Protein AF-A0A7C7RSN7-F1 (afdb_monomer)

Secondary structure (DSSP, 8-state):
-HHHHHHHHHHTT--HHHHHHHHHHHHHHHHHHHHHHHHHHHH--HHHHHHHHHHHHHHHHHHHHHH-

Nearest PDB structures (foldseek):
  8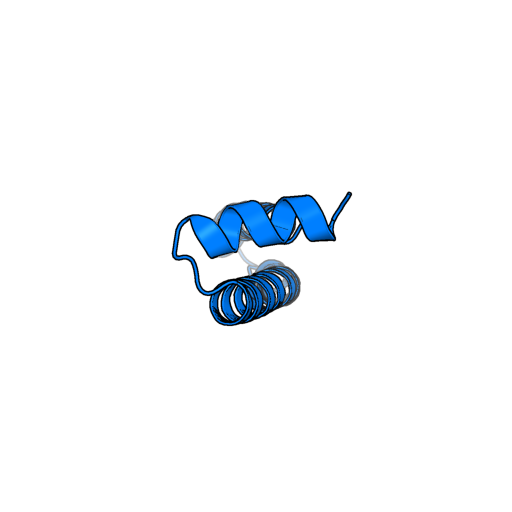tid-assembly1_J  TM=6.761E-01  e=8.457E+00  Tetrahymena thermophila
  8q0e-assembly1_A  TM=5.935E-01  e=6.144E+00  Trypanosoma brucei brucei

Solvent-accessible surface area (backbone atoms only — not comparable to full-atom values): 3687 Å² total; per-residue (Å²): 112,70,67,66,56,51,54,53,47,44,75,72,71,45,62,61,67,63,50,49,54,52,50,54,53,49,35,52,47,25,50,50,47,28,53,52,35,54,56,52,34,73,67,34,55,63,89,76,20,54,73,48,28,56,58,42,48,52,52,27,54,48,29,45,61,70,44,108

Radius of gyration: 18.06 Å; Cα contacts (8 Å, |Δi|>4): 37; chains: 1; bounding box: 36×19×51 Å

Mean predicted aligned error: 3.9 Å

Foldseek 3Di:
DVVVVVVVCVVVVDPVVVVVVVLVVLLVVLVVLLVVLVVVLVPLDDPRSVVCSVVSVVSSVVSVVSND

pLDDT: mean 95.27, std 7.45, range [61.34, 98.75]

Sequence (68 aa):
MAKVTREVVERAGVDVDQLLELLVKNAAAELTTYYYYTILRVNLIGLEGEGIKEIAEAARIEDRNHFE

Structure (mmCIF, N/CA/C/O backbone):
data_AF-A0A7C7RSN7-F1
#
_entry.id   AF-A0A7C7RSN7-F1
#
loop_
_atom_site.group_PDB
_atom_site.id
_atom_site.type_symbol
_atom_site.label_atom_id
_atom_site.label_alt_id
_atom_site.label_comp_id
_atom_site.label_asym_id
_atom_site.label_entity_id
_atom_site.label_seq_id
_atom_site.pdbx_PDB_ins_code
_atom_site.Cartn_x
_atom_site.Cartn_y
_atom_site.Cartn_z
_atom_site.occupancy
_atom_site.B_iso_or_equiv
_atom_site.auth_seq_id
_atom_site.auth_comp_id
_atom_site.auth_asym_id
_atom_site.auth_atom_id
_atom_site.pdbx_PDB_model_num
ATOM 1 N N . MET A 1 1 ? -5.627 0.582 28.014 1.00 61.34 1 MET A N 1
ATOM 2 C CA . MET A 1 1 ? -5.338 1.748 27.147 1.00 61.34 1 MET A CA 1
ATOM 3 C C . MET A 1 1 ? -6.098 1.678 25.825 1.00 61.34 1 MET A C 1
ATOM 5 O O . MET A 1 1 ? -6.910 2.561 25.619 1.00 61.34 1 MET A O 1
ATOM 9 N N . ALA A 1 2 ? -5.961 0.627 25.001 1.00 65.00 2 ALA A N 1
ATOM 10 C CA . ALA A 1 2 ? -6.632 0.539 23.688 1.00 65.00 2 ALA A CA 1
ATOM 11 C C . ALA A 1 2 ? -8.170 0.726 23.697 1.00 65.00 2 ALA A C 1
ATOM 13 O O . ALA A 1 2 ? -8.697 1.440 22.850 1.00 65.00 2 ALA A O 1
ATOM 14 N N . LYS A 1 3 ? -8.893 0.151 24.675 1.00 67.38 3 LYS A N 1
ATOM 15 C CA . LYS A 1 3 ? -10.356 0.339 24.800 1.00 67.38 3 LYS A CA 1
ATOM 16 C C . LYS A 1 3 ? -10.761 1.805 24.989 1.00 67.38 3 LYS A C 1
ATOM 18 O O . LYS A 1 3 ? -11.639 2.284 24.287 1.00 67.38 3 LYS A O 1
ATOM 23 N N . VAL A 1 4 ? -10.055 2.529 25.861 1.00 76.00 4 VAL A N 1
ATOM 24 C CA . VAL A 1 4 ? -10.340 3.947 26.144 1.00 76.00 4 VAL A CA 1
ATOM 25 C C . VAL A 1 4 ? -10.114 4.807 24.897 1.00 76.00 4 VAL A C 1
ATOM 27 O O . VAL A 1 4 ? -10.861 5.748 24.657 1.00 76.00 4 VAL A O 1
ATOM 30 N N . THR A 1 5 ? -9.119 4.471 24.070 1.00 84.56 5 THR A N 1
ATOM 31 C CA . THR A 1 5 ? -8.834 5.193 22.822 1.00 84.56 5 THR A CA 1
ATOM 32 C C . THR A 1 5 ? -9.908 4.955 21.759 1.00 84.56 5 THR A C 1
ATOM 34 O O . THR A 1 5 ? -10.345 5.909 21.122 1.00 84.56 5 THR A O 1
ATOM 37 N N . ARG A 1 6 ? -10.389 3.714 21.600 1.00 92.69 6 ARG A N 1
ATOM 38 C CA . ARG A 1 6 ? -11.482 3.391 20.667 1.00 92.69 6 ARG A CA 1
ATOM 39 C C . ARG A 1 6 ? -12.787 4.093 21.051 1.00 92.69 6 ARG A C 1
ATOM 41 O O . ARG A 1 6 ? -13.400 4.733 20.205 1.00 92.69 6 ARG A O 1
ATOM 48 N N . GLU A 1 7 ? -13.139 4.082 22.334 1.00 93.25 7 GLU A N 1
ATOM 49 C CA . GLU A 1 7 ? -14.343 4.749 22.853 1.00 93.25 7 GLU A CA 1
ATOM 50 C C . G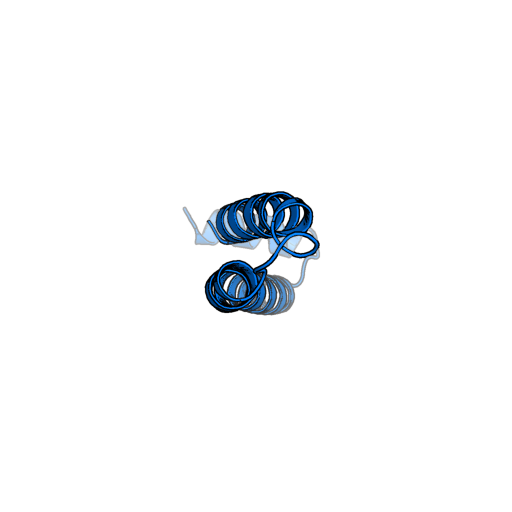LU A 1 7 ? -14.334 6.275 22.633 1.00 93.25 7 GLU A C 1
ATOM 52 O O . GLU A 1 7 ? -15.387 6.908 22.572 1.00 93.25 7 GLU A O 1
ATOM 57 N N . VAL A 1 8 ? -13.162 6.918 22.543 1.00 95.50 8 VAL A N 1
ATOM 58 C CA . VAL A 1 8 ? -13.068 8.345 22.174 1.00 95.50 8 VAL A CA 1
ATOM 59 C C . VAL A 1 8 ? -13.473 8.561 20.714 1.00 95.50 8 VAL A C 1
ATOM 61 O O . VAL A 1 8 ? -14.212 9.499 20.428 1.00 95.50 8 VAL A O 1
ATOM 64 N N . VAL A 1 9 ? -13.028 7.685 19.811 1.00 94.56 9 VAL A N 1
ATOM 65 C CA . VAL A 1 9 ? -13.323 7.757 18.372 1.00 94.56 9 VAL A CA 1
ATOM 66 C C . VAL A 1 9 ? -14.797 7.440 18.099 1.00 94.56 9 VAL A C 1
ATOM 68 O O . VAL A 1 9 ? -15.459 8.177 17.372 1.00 94.56 9 VAL A O 1
ATOM 71 N N . GLU A 1 10 ? -15.349 6.423 18.764 1.00 96.31 10 GLU A N 1
ATOM 72 C CA . GLU A 1 10 ? -16.776 6.075 18.670 1.00 96.31 10 GLU A CA 1
ATOM 73 C C . GLU A 1 10 ? -17.673 7.212 19.190 1.00 96.31 10 GLU A C 1
ATOM 75 O O . GLU A 1 10 ? -18.653 7.578 18.543 1.00 96.31 10 GLU A O 1
ATOM 80 N N . ARG A 1 11 ? -17.316 7.855 20.316 1.00 96.31 11 ARG A N 1
ATOM 81 C CA . ARG A 1 11 ? -18.062 9.019 20.843 1.00 96.31 11 ARG A CA 1
ATOM 82 C C . ARG A 1 11 ? -18.006 10.250 19.939 1.00 96.31 11 ARG A C 1
ATOM 84 O O . ARG A 1 11 ? -18.885 11.101 20.046 1.00 96.31 11 ARG A O 1
ATOM 91 N N . ALA A 1 12 ? -17.009 10.348 19.061 1.00 96.06 12 ALA A N 1
ATOM 92 C CA . ALA A 1 12 ?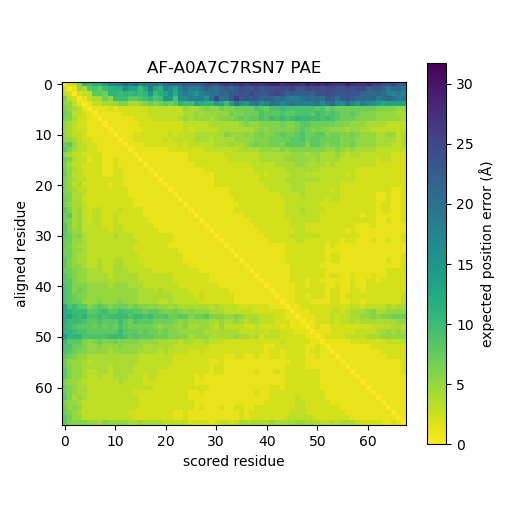 -16.947 11.381 18.030 1.00 96.06 12 ALA A CA 1
ATOM 93 C C . ALA A 1 12 ? -17.880 11.093 16.832 1.00 96.06 12 ALA A C 1
ATOM 95 O O . ALA A 1 12 ? -17.949 11.905 15.914 1.00 96.06 12 ALA A O 1
ATOM 96 N N . GLY A 1 13 ? -18.610 9.968 16.845 1.00 97.31 13 GLY A N 1
ATOM 97 C CA . GLY A 1 13 ? -19.571 9.585 15.810 1.00 97.31 13 GLY A CA 1
ATOM 98 C C . GLY A 1 13 ? -18.974 8.768 14.663 1.00 97.31 13 GLY A C 1
ATOM 99 O O . GLY A 1 13 ? -19.623 8.622 13.630 1.00 97.31 13 GLY A O 1
ATOM 100 N N . VAL A 1 14 ? -17.751 8.253 14.815 1.00 97.50 14 VAL A N 1
ATOM 101 C CA . VAL A 1 14 ? -17.096 7.414 13.803 1.00 97.50 14 VAL A CA 1
ATOM 102 C C . VAL A 1 14 ? -17.530 5.960 13.970 1.00 97.50 14 VAL A C 1
ATOM 104 O O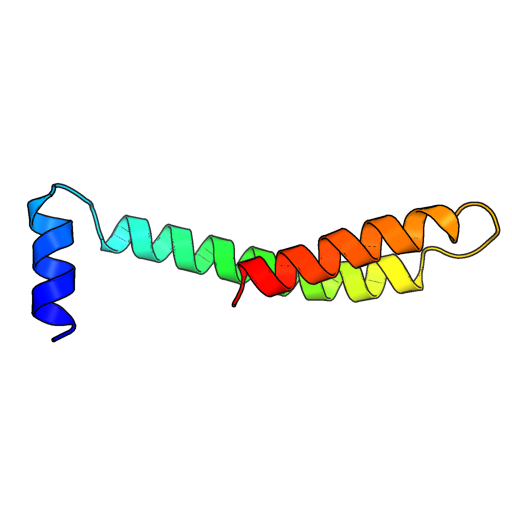 . VAL A 1 14 ? -17.419 5.398 15.061 1.00 97.50 14 VAL A O 1
ATOM 107 N N . ASP A 1 15 ? -17.950 5.331 12.874 1.00 97.69 15 ASP A N 1
ATOM 108 C CA . ASP A 1 15 ? -18.091 3.877 12.803 1.00 97.69 15 ASP A CA 1
ATOM 109 C C . ASP A 1 15 ? -16.695 3.241 12.721 1.00 97.69 15 ASP A C 1
ATOM 111 O O . ASP A 1 15 ? -16.049 3.216 11.670 1.00 97.69 15 ASP A O 1
ATOM 115 N N . VAL A 1 16 ? -16.189 2.786 13.869 1.00 96.69 16 VAL A N 1
ATOM 116 C CA . VAL A 1 16 ?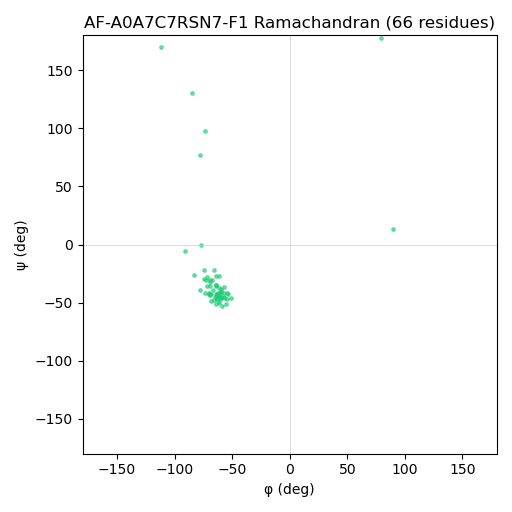 -14.832 2.237 13.973 1.00 96.69 16 VAL A CA 1
ATOM 117 C C . VAL A 1 16 ? -14.696 0.900 13.251 1.00 96.69 16 VAL A C 1
ATOM 119 O O . VAL A 1 16 ? -13.614 0.609 12.743 1.00 96.69 16 VAL A O 1
ATOM 122 N N . ASP A 1 17 ? -15.754 0.095 13.177 1.00 96.94 17 ASP A N 1
ATOM 123 C CA . ASP A 1 17 ? -15.679 -1.202 12.506 1.00 96.94 17 ASP A CA 1
ATOM 124 C C . ASP A 1 17 ? -15.626 -1.018 10.988 1.00 96.94 17 ASP A C 1
ATOM 126 O O . ASP A 1 17 ? -14.771 -1.619 10.333 1.00 96.94 17 ASP A O 1
ATOM 130 N N . GLN A 1 18 ? -16.433 -0.101 10.442 1.00 98.06 18 GLN A N 1
ATOM 131 C CA . GLN A 1 18 ? -16.333 0.287 9.034 1.00 98.06 18 GLN A CA 1
ATOM 132 C C . GLN A 1 18 ? -14.967 0.914 8.717 1.00 98.06 18 GLN A C 1
ATOM 134 O O . GLN A 1 18 ? -14.347 0.576 7.706 1.00 98.06 18 GLN A O 1
ATOM 139 N N . LEU A 1 19 ? -14.474 1.817 9.572 1.00 97.44 19 LEU A N 1
ATOM 140 C CA . LEU A 1 19 ? -13.161 2.437 9.387 1.00 97.44 19 LEU A CA 1
ATOM 141 C C . LEU A 1 19 ? -12.048 1.383 9.361 1.00 97.44 19 LEU A C 1
ATOM 143 O O . LEU A 1 19 ? -11.183 1.422 8.487 1.00 97.44 19 LEU A O 1
ATOM 147 N N . LEU A 1 20 ? -12.077 0.431 10.295 1.00 97.44 20 LEU A N 1
ATOM 148 C CA . LEU A 1 20 ? -11.094 -0.642 10.359 1.00 97.44 20 LEU A CA 1
ATOM 149 C C . LEU A 1 20 ? -11.152 -1.531 9.112 1.00 97.44 20 LEU A C 1
ATOM 151 O O . LEU A 1 20 ? -10.105 -1.863 8.562 1.00 97.44 20 LEU A O 1
ATOM 155 N N . GLU A 1 21 ? -12.349 -1.880 8.636 1.00 98.50 21 GLU A N 1
ATOM 156 C CA . GLU A 1 21 ? -12.518 -2.656 7.404 1.00 98.50 21 GLU A CA 1
ATOM 157 C C . GLU A 1 21 ? -11.866 -1.958 6.201 1.00 98.50 21 GLU A C 1
ATOM 159 O O . GLU A 1 21 ? -11.137 -2.591 5.433 1.00 98.50 21 GLU A O 1
ATOM 164 N N . LEU A 1 22 ? -12.094 -0.651 6.050 1.00 98.56 22 LEU A N 1
ATOM 165 C CA . LEU A 1 22 ? -11.511 0.143 4.968 1.00 98.56 22 LEU A CA 1
ATOM 166 C C . LEU A 1 22 ? -9.986 0.229 5.080 1.00 98.56 22 LEU A C 1
ATOM 168 O O . LEU A 1 22 ? -9.293 0.024 4.085 1.00 98.56 22 LEU A O 1
ATOM 172 N N . LEU A 1 23 ? -9.455 0.484 6.279 1.00 98.25 23 LEU A N 1
ATOM 173 C CA . LEU A 1 23 ? -8.011 0.565 6.509 1.00 98.25 23 LEU A CA 1
ATOM 174 C C . LEU A 1 23 ? -7.312 -0.767 6.220 1.00 98.25 23 LEU A C 1
ATOM 176 O O . LEU A 1 23 ? -6.291 -0.779 5.539 1.00 98.25 23 LEU A O 1
ATOM 180 N N . VAL A 1 24 ? -7.878 -1.890 6.670 1.00 98.50 24 VAL A N 1
ATOM 181 C CA . VAL A 1 24 ? -7.318 -3.226 6.407 1.00 98.50 24 VAL A CA 1
ATOM 182 C C . VAL A 1 24 ? -7.331 -3.543 4.912 1.00 98.50 24 VAL A C 1
ATOM 184 O O . VAL A 1 24 ? -6.344 -4.061 4.390 1.00 98.50 24 VAL A O 1
ATOM 187 N N . LYS A 1 25 ? -8.419 -3.213 4.203 1.00 98.56 25 LYS A N 1
ATOM 188 C CA . LYS A 1 25 ? -8.500 -3.393 2.745 1.00 98.56 25 LYS A CA 1
ATOM 189 C C . LYS A 1 25 ? -7.467 -2.545 2.002 1.00 98.56 25 LYS A C 1
ATOM 191 O O . LYS A 1 25 ? -6.819 -3.064 1.098 1.00 98.56 25 LYS A O 1
ATOM 196 N N . ASN A 1 26 ? -7.293 -1.284 2.395 1.00 98.38 26 ASN A N 1
ATOM 197 C CA . ASN A 1 26 ? -6.307 -0.396 1.780 1.00 98.38 26 ASN A CA 1
ATOM 198 C C . ASN A 1 26 ? -4.880 -0.878 2.052 1.00 98.38 26 ASN A C 1
ATOM 200 O O . ASN A 1 26 ? -4.127 -1.054 1.104 1.00 98.38 26 ASN A O 1
ATOM 204 N N . ALA A 1 27 ? -4.535 -1.211 3.298 1.00 98.44 27 ALA A N 1
ATOM 205 C CA . ALA A 1 27 ? -3.221 -1.764 3.628 1.00 98.44 27 ALA A CA 1
ATOM 206 C C . ALA A 1 27 ? -2.928 -3.055 2.836 1.00 98.44 27 ALA A C 1
ATOM 208 O O . ALA A 1 27 ? -1.840 -3.231 2.290 1.00 98.44 27 ALA A O 1
ATOM 209 N N . ALA A 1 28 ? -3.913 -3.950 2.697 1.00 98.31 28 ALA A N 1
ATOM 210 C CA . ALA A 1 28 ? -3.758 -5.139 1.862 1.00 98.31 28 ALA A CA 1
ATOM 211 C C . ALA A 1 28 ? -3.467 -4.784 0.391 1.00 98.31 28 ALA A C 1
ATOM 213 O O . ALA A 1 28 ? -2.620 -5.430 -0.229 1.00 98.31 28 ALA A O 1
ATOM 214 N N . ALA A 1 29 ? -4.129 -3.758 -0.154 1.00 98.50 29 ALA A N 1
ATOM 215 C CA . ALA A 1 29 ? -3.861 -3.270 -1.502 1.00 98.50 29 ALA A CA 1
ATOM 216 C C . ALA A 1 29 ? -2.419 -2.755 -1.634 1.00 98.50 29 ALA A C 1
ATOM 218 O O . ALA A 1 29 ? -1.709 -3.242 -2.510 1.00 98.50 29 ALA A O 1
ATOM 219 N N . GLU A 1 30 ? -1.954 -1.891 -0.728 1.00 98.62 30 GLU A N 1
ATOM 220 C CA . GLU A 1 30 ? -0.583 -1.349 -0.721 1.00 98.62 30 GLU A CA 1
ATOM 221 C C . GLU A 1 30 ? 0.485 -2.458 -0.730 1.00 98.62 30 GLU A C 1
ATOM 223 O O . GLU A 1 30 ? 1.392 -2.473 -1.569 1.00 98.62 30 GLU A O 1
ATOM 228 N N . LEU A 1 31 ? 0.328 -3.475 0.129 1.00 98.31 31 LEU A N 1
ATOM 229 C CA . LEU A 1 31 ? 1.248 -4.615 0.177 1.00 98.31 31 LEU A CA 1
ATOM 230 C C . LEU A 1 31 ? 1.258 -5.410 -1.139 1.00 98.31 31 LEU A C 1
ATOM 232 O O . LEU A 1 31 ? 2.317 -5.832 -1.618 1.00 98.31 31 LEU A O 1
ATOM 236 N N . THR A 1 32 ? 0.084 -5.632 -1.738 1.00 98.50 32 THR A N 1
ATOM 237 C CA . THR A 1 32 ? 0.003 -6.318 -3.035 1.00 98.50 32 THR A CA 1
ATOM 238 C C . THR A 1 32 ? 0.572 -5.474 -4.172 1.00 98.50 32 THR A C 1
ATOM 240 O O . THR A 1 32 ? 1.239 -6.028 -5.047 1.00 98.50 32 THR A O 1
ATOM 243 N N . THR A 1 33 ? 0.390 -4.153 -4.145 1.00 98.69 33 THR A N 1
ATOM 244 C CA . THR A 1 33 ? 0.966 -3.228 -5.125 1.00 98.69 33 THR A CA 1
ATOM 245 C C . THR A 1 33 ? 2.484 -3.253 -5.048 1.00 98.69 33 THR A C 1
ATOM 247 O O . THR A 1 33 ? 3.126 -3.479 -6.072 1.00 98.69 33 THR A O 1
ATOM 250 N N . TYR A 1 34 ? 3.069 -3.178 -3.848 1.00 98.62 34 TYR A N 1
ATOM 251 C CA . TYR A 1 34 ? 4.510 -3.346 -3.641 1.00 98.62 34 TYR A CA 1
ATOM 252 C C . TYR A 1 34 ? 5.052 -4.633 -4.292 1.00 98.62 34 TYR A C 1
ATOM 254 O O . TYR A 1 34 ? 6.072 -4.624 -5.000 1.00 98.62 34 TYR A O 1
ATOM 262 N N . TYR A 1 35 ? 4.354 -5.756 -4.089 1.00 98.62 35 TYR A N 1
ATOM 263 C CA . TYR A 1 35 ? 4.717 -7.036 -4.695 1.00 98.62 35 TYR A CA 1
ATOM 264 C C . TYR A 1 35 ? 4.622 -6.998 -6.228 1.00 98.62 35 TYR A C 1
ATOM 266 O O . TYR A 1 35 ? 5.591 -7.329 -6.917 1.00 98.62 35 TYR A O 1
ATOM 274 N N . TYR A 1 36 ? 3.496 -6.552 -6.786 1.00 98.75 36 TYR A N 1
ATOM 275 C CA . TYR A 1 36 ? 3.307 -6.536 -8.237 1.00 98.75 36 TYR A CA 1
ATOM 276 C C . TYR A 1 36 ? 4.188 -5.507 -8.946 1.00 98.75 36 TYR A C 1
ATOM 278 O O . TYR A 1 36 ? 4.675 -5.786 -10.041 1.00 98.75 36 TYR A O 1
ATOM 286 N N . TYR A 1 37 ? 4.491 -4.373 -8.317 1.00 98.62 37 TYR A N 1
ATOM 287 C CA . TYR A 1 37 ? 5.443 -3.396 -8.843 1.00 98.62 37 TYR A CA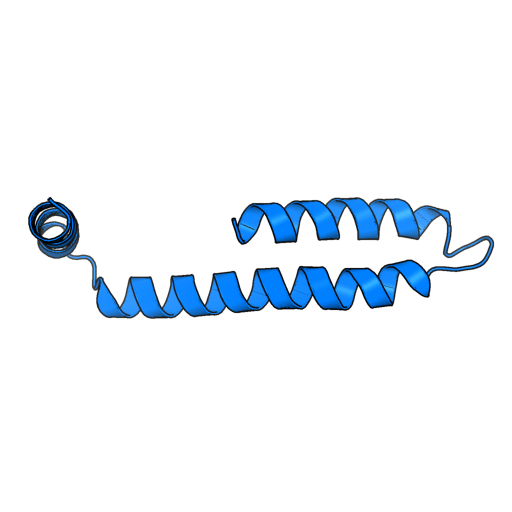 1
ATOM 288 C C . TYR A 1 37 ? 6.869 -3.942 -8.850 1.00 98.62 37 TYR A C 1
ATOM 290 O O . TYR A 1 37 ? 7.638 -3.618 -9.752 1.00 98.62 37 TYR A O 1
ATOM 298 N N . THR A 1 38 ? 7.219 -4.835 -7.917 1.00 98.38 38 THR A N 1
ATOM 299 C CA . THR A 1 38 ? 8.501 -5.556 -7.972 1.00 98.38 38 THR A CA 1
ATOM 300 C C . THR A 1 38 ? 8.607 -6.365 -9.270 1.00 98.38 38 THR A C 1
ATOM 302 O O . THR A 1 38 ? 9.620 -6.290 -9.966 1.00 98.38 38 THR A O 1
ATOM 305 N N . ILE A 1 39 ? 7.547 -7.091 -9.638 1.00 98.44 39 ILE A N 1
ATOM 306 C CA . ILE A 1 39 ? 7.501 -7.876 -10.880 1.00 98.44 39 ILE A CA 1
ATOM 307 C C . ILE A 1 39 ? 7.486 -6.954 -12.105 1.00 98.44 39 ILE A C 1
ATOM 309 O O . ILE A 1 39 ? 8.273 -7.152 -13.031 1.00 98.44 39 ILE A O 1
ATOM 313 N N . LEU A 1 40 ? 6.623 -5.935 -12.112 1.00 98.25 40 LEU A N 1
ATOM 314 C CA . LEU A 1 40 ? 6.494 -4.976 -13.210 1.00 98.25 40 LEU A CA 1
ATOM 315 C C . LEU A 1 40 ? 7.842 -4.310 -13.515 1.00 98.25 40 LEU A C 1
ATOM 317 O O . LEU A 1 40 ? 8.302 -4.349 -14.653 1.00 98.25 40 LEU A O 1
ATOM 321 N N . ARG A 1 41 ? 8.518 -3.774 -12.492 1.00 97.81 41 ARG A N 1
ATOM 322 C CA . ARG A 1 41 ? 9.794 -3.062 -12.635 1.00 97.81 41 ARG A CA 1
ATOM 323 C C . ARG A 1 41 ? 10.892 -3.928 -13.246 1.00 97.81 41 ARG A C 1
ATOM 325 O O . ARG A 1 41 ? 11.680 -3.441 -14.053 1.00 97.81 41 ARG A O 1
ATOM 332 N N . VAL A 1 42 ? 10.959 -5.211 -12.886 1.00 97.44 42 VAL A N 1
ATOM 333 C CA . VAL A 1 42 ? 11.944 -6.145 -13.463 1.00 97.44 42 VAL A CA 1
ATOM 334 C C . VAL A 1 42 ? 11.717 -6.347 -14.967 1.00 97.44 42 VAL A C 1
ATOM 336 O O . VAL A 1 42 ? 12.677 -6.593 -15.693 1.00 97.44 42 VAL A O 1
ATOM 339 N N . ASN A 1 43 ? 10.482 -6.177 -15.445 1.00 97.44 43 ASN A N 1
ATOM 340 C CA . ASN A 1 43 ? 10.122 -6.310 -16.857 1.00 97.44 43 ASN A CA 1
ATOM 341 C C . ASN A 1 43 ? 10.204 -4.994 -17.654 1.00 97.44 43 ASN A C 1
ATOM 343 O O . ASN A 1 43 ? 10.072 -5.019 -18.875 1.00 97.44 43 ASN A O 1
ATOM 347 N N . LEU A 1 44 ? 10.467 -3.853 -17.007 1.00 97.81 44 LEU A N 1
ATOM 348 C CA . LEU A 1 44 ? 10.702 -2.570 -17.678 1.00 97.81 44 LEU A CA 1
ATOM 349 C C . LEU A 1 44 ? 12.129 -2.518 -18.249 1.00 97.81 44 LEU A C 1
ATOM 351 O O . LEU A 1 44 ? 13.038 -1.936 -17.665 1.00 97.81 44 LEU A O 1
ATOM 355 N N . ILE A 1 45 ? 12.346 -3.191 -19.375 1.00 95.81 45 ILE A N 1
ATOM 356 C CA . ILE A 1 45 ? 13.668 -3.378 -19.991 1.00 95.81 45 ILE A CA 1
ATOM 357 C C . ILE A 1 45 ? 13.816 -2.626 -21.320 1.00 95.81 45 ILE A C 1
ATOM 359 O O . ILE A 1 45 ? 12.849 -2.133 -21.895 1.00 95.81 45 ILE A O 1
ATOM 363 N N . GLY A 1 46 ? 15.048 -2.581 -21.831 1.00 96.25 46 GLY A N 1
ATOM 364 C CA . GLY A 1 46 ? 15.382 -1.889 -23.075 1.00 96.25 46 GLY A CA 1
ATOM 365 C C . GLY A 1 46 ? 15.528 -0.377 -22.893 1.00 96.25 46 GLY A C 1
ATOM 366 O O . GLY A 1 46 ? 15.335 0.157 -21.804 1.00 96.25 46 GLY A O 1
ATOM 367 N N . LEU A 1 47 ? 15.884 0.311 -23.982 1.00 93.56 47 LEU A N 1
ATOM 368 C CA . LEU A 1 47 ? 16.108 1.765 -23.991 1.00 93.56 47 LEU A CA 1
ATOM 369 C C . LEU A 1 47 ? 14.885 2.557 -23.506 1.00 93.56 47 LEU A C 1
ATOM 371 O O . LEU A 1 47 ? 15.043 3.560 -22.820 1.00 93.56 47 LEU A O 1
ATOM 375 N N . GLU A 1 48 ? 13.682 2.092 -23.836 1.00 92.19 48 GLU A N 1
ATOM 376 C CA . GLU A 1 48 ? 12.427 2.743 -23.444 1.00 92.19 48 GLU A CA 1
ATOM 377 C C . GLU A 1 48 ? 12.053 2.449 -21.984 1.00 92.19 48 GLU A C 1
ATOM 379 O O . GLU A 1 48 ? 11.596 3.337 -21.267 1.00 92.19 48 GLU A O 1
ATOM 384 N N . GLY A 1 49 ? 12.275 1.215 -21.518 1.00 95.12 49 GLY A N 1
ATOM 385 C CA . GLY A 1 49 ? 11.899 0.791 -20.170 1.00 95.12 49 GLY A CA 1
ATOM 386 C C . GLY A 1 49 ? 12.806 1.334 -19.066 1.00 95.12 49 GLY A C 1
ATOM 387 O O . GLY A 1 49 ? 12.331 1.567 -17.955 1.00 95.12 49 GLY A O 1
ATOM 388 N N . GLU A 1 50 ? 14.088 1.582 -19.353 1.00 93.44 50 GLU A N 1
ATOM 389 C CA . GLU A 1 50 ? 15.064 1.951 -18.317 1.00 93.44 50 GLU A CA 1
ATOM 390 C C . GLU A 1 50 ? 14.745 3.298 -17.647 1.00 93.44 50 GLU A C 1
ATOM 392 O O . GLU A 1 50 ? 14.908 3.428 -16.438 1.00 93.44 50 GLU A O 1
ATOM 397 N N . GLY A 1 51 ? 14.202 4.273 -18.386 1.00 91.44 51 GLY A N 1
ATOM 398 C CA . GLY A 1 51 ? 13.747 5.542 -17.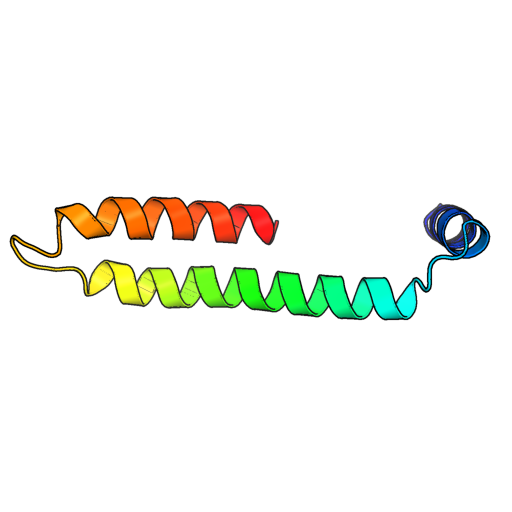800 1.00 91.44 51 GLY A CA 1
ATOM 399 C C . GLY A 1 51 ? 12.471 5.407 -16.957 1.00 91.44 51 GLY A C 1
ATOM 400 O O . GLY A 1 51 ? 12.261 6.157 -16.009 1.00 91.44 51 GLY A O 1
ATOM 401 N N . ILE A 1 52 ? 11.620 4.425 -17.267 1.00 96.69 52 ILE A N 1
ATOM 402 C CA . ILE A 1 52 ? 10.351 4.190 -16.559 1.00 96.69 52 ILE A CA 1
ATOM 403 C C . ILE A 1 52 ? 10.586 3.377 -15.278 1.00 96.69 52 ILE A C 1
ATOM 405 O O . ILE A 1 52 ? 9.830 3.501 -14.313 1.00 96.69 52 ILE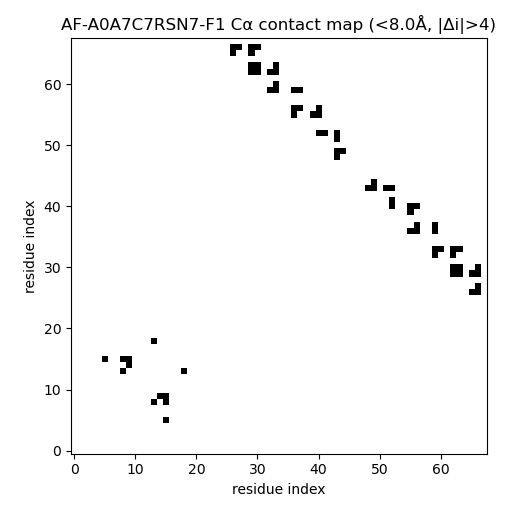 A O 1
ATOM 409 N N . LYS A 1 53 ? 11.656 2.571 -15.225 1.00 97.62 53 LYS A N 1
ATOM 410 C CA . LYS A 1 53 ? 12.020 1.777 -14.041 1.00 97.62 53 LYS A CA 1
ATOM 411 C C . LYS A 1 53 ? 12.129 2.597 -12.769 1.00 97.62 53 LYS A C 1
ATOM 413 O O . LYS A 1 53 ? 11.694 2.120 -11.726 1.00 97.62 53 LYS A O 1
ATOM 418 N N . GLU A 1 54 ? 12.730 3.779 -12.841 1.00 95.94 54 GLU A N 1
ATOM 419 C CA . GLU A 1 54 ? 12.918 4.630 -11.666 1.00 95.94 54 GLU A CA 1
ATOM 420 C C . GLU A 1 54 ? 11.576 5.144 -11.135 1.00 95.94 54 GLU A C 1
ATOM 422 O O . GLU A 1 54 ? 11.339 5.117 -9.931 1.00 95.94 54 GLU A O 1
ATOM 427 N N . ILE A 1 55 ? 10.651 5.495 -12.033 1.00 97.69 55 ILE A N 1
ATOM 428 C CA . ILE A 1 55 ? 9.286 5.904 -11.678 1.00 97.69 55 ILE A CA 1
ATOM 429 C C . ILE A 1 55 ? 8.549 4.747 -10.991 1.00 97.69 55 ILE A C 1
ATOM 431 O O . ILE A 1 55 ? 7.938 4.932 -9.939 1.00 97.69 55 ILE A O 1
ATOM 435 N N . ALA A 1 56 ? 8.643 3.539 -11.556 1.00 98.19 56 ALA A N 1
ATOM 436 C CA . ALA A 1 56 ? 8.046 2.349 -10.958 1.00 98.19 56 ALA A CA 1
ATOM 437 C C . ALA A 1 56 ? 8.679 1.999 -9.599 1.00 98.19 56 ALA A C 1
ATOM 439 O O . ALA A 1 56 ? 7.973 1.542 -8.704 1.00 98.19 56 ALA A O 1
ATOM 440 N N . GLU A 1 57 ? 9.985 2.221 -9.416 1.00 98.19 57 GLU A N 1
ATOM 441 C CA . GLU A 1 57 ? 10.661 1.998 -8.134 1.00 98.19 57 GLU A CA 1
ATOM 442 C C . GLU A 1 57 ? 10.238 3.004 -7.066 1.00 98.19 57 GLU A C 1
ATOM 444 O O . GLU A 1 57 ? 10.000 2.600 -5.930 1.00 98.19 57 GLU A O 1
ATOM 449 N N . ALA A 1 58 ? 10.129 4.286 -7.421 1.00 98.38 58 ALA A N 1
ATOM 450 C CA . ALA A 1 58 ? 9.693 5.326 -6.497 1.00 98.38 58 ALA A CA 1
ATOM 451 C C . ALA A 1 58 ? 8.297 5.007 -5.951 1.00 98.38 58 ALA A C 1
ATOM 453 O O . ALA A 1 58 ? 8.132 4.862 -4.740 1.00 98.38 58 ALA A O 1
ATOM 454 N N . ALA A 1 59 ? 7.339 4.757 -6.847 1.00 98.44 59 ALA A N 1
ATOM 455 C CA . ALA A 1 59 ? 5.981 4.392 -6.460 1.00 98.44 59 ALA A CA 1
ATOM 456 C C . ALA A 1 59 ? 5.946 3.096 -5.628 1.00 98.44 59 ALA A C 1
ATOM 458 O O . ALA A 1 59 ? 5.308 3.047 -4.584 1.00 98.44 59 ALA A O 1
ATOM 459 N N . ARG A 1 60 ? 6.733 2.075 -6.001 1.00 98.56 60 ARG A N 1
ATOM 460 C CA . ARG A 1 60 ? 6.831 0.819 -5.237 1.00 98.56 60 ARG A CA 1
ATOM 461 C C . ARG A 1 60 ? 7.261 1.052 -3.788 1.00 98.56 60 ARG A C 1
ATOM 463 O O . ARG A 1 60 ? 6.736 0.416 -2.879 1.00 98.56 60 ARG A O 1
ATOM 470 N N . ILE A 1 61 ? 8.270 1.893 -3.568 1.00 98.56 61 ILE A N 1
ATOM 471 C CA . ILE A 1 61 ? 8.772 2.179 -2.220 1.00 98.56 61 ILE A CA 1
ATOM 472 C C . ILE A 1 61 ? 7.784 3.042 -1.434 1.00 98.56 61 ILE A C 1
ATOM 474 O O . ILE A 1 61 ? 7.644 2.825 -0.230 1.00 98.56 61 ILE A O 1
ATOM 478 N N . GLU A 1 62 ? 7.093 3.971 -2.091 1.00 98.62 62 GLU A N 1
ATOM 479 C CA . GLU A 1 62 ? 6.017 4.753 -1.479 1.00 98.62 62 GLU A CA 1
ATOM 480 C C . GLU A 1 62 ? 4.864 3.854 -1.015 1.00 98.62 62 GLU A C 1
ATOM 482 O O . GLU A 1 62 ? 4.524 3.909 0.162 1.00 98.62 62 GLU A O 1
ATOM 487 N N . ASP A 1 63 ? 4.375 2.933 -1.851 1.00 98.56 63 ASP A N 1
ATOM 488 C CA . ASP A 1 63 ? 3.302 1.992 -1.483 1.00 98.56 63 ASP A CA 1
ATOM 489 C C . ASP A 1 63 ? 3.711 1.083 -0.312 1.00 98.56 63 ASP A C 1
ATOM 491 O O . ASP A 1 63 ? 2.936 0.823 0.608 1.00 98.56 63 ASP A O 1
ATOM 495 N N . ARG A 1 64 ? 4.982 0.658 -0.255 1.00 98.31 64 ARG A N 1
ATOM 496 C CA . ARG A 1 64 ? 5.498 -0.051 0.928 1.00 98.31 64 ARG A CA 1
ATOM 497 C C . ARG A 1 64 ? 5.416 0.819 2.183 1.00 98.31 64 ARG A C 1
ATOM 499 O O . ARG A 1 64 ? 5.086 0.314 3.245 1.00 98.31 64 ARG A O 1
ATOM 506 N N . ASN A 1 65 ? 5.754 2.101 2.079 1.00 98.19 65 ASN A N 1
ATOM 507 C CA . ASN A 1 65 ? 5.691 3.016 3.215 1.00 98.19 65 ASN A CA 1
ATOM 508 C C . ASN A 1 65 ? 4.245 3.406 3.573 1.00 98.19 65 ASN A C 1
ATOM 510 O O . ASN A 1 65 ? 4.019 3.822 4.699 1.00 98.19 65 ASN A O 1
ATOM 514 N N . HIS A 1 66 ? 3.281 3.299 2.650 1.00 98.00 66 HIS A N 1
ATOM 515 C CA . HIS A 1 66 ? 1.853 3.450 2.953 1.00 98.00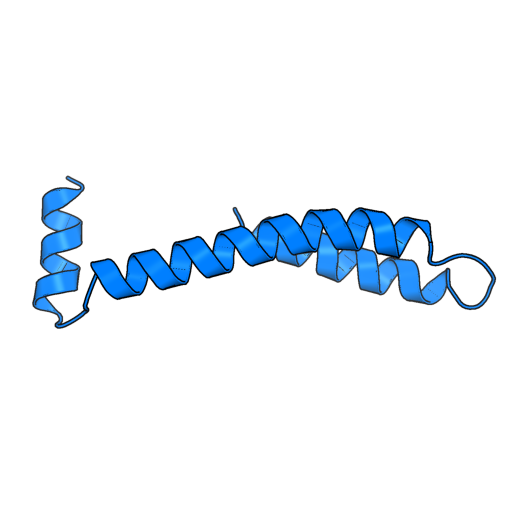 66 HIS A CA 1
ATOM 516 C C . HIS A 1 66 ? 1.288 2.247 3.716 1.00 98.00 66 HIS A C 1
ATOM 518 O O . HIS A 1 66 ? 0.342 2.399 4.489 1.00 98.00 66 HIS A O 1
ATOM 524 N N . PHE A 1 67 ? 1.841 1.055 3.480 1.00 98.06 67 PHE A N 1
ATOM 525 C CA . PHE A 1 67 ? 1.472 -0.155 4.209 1.00 98.06 67 PHE A CA 1
ATOM 526 C C . PHE A 1 67 ? 1.951 -0.153 5.671 1.00 98.06 67 PHE A C 1
ATOM 528 O O . PHE A 1 67 ? 1.203 -0.601 6.543 1.00 98.06 67 PHE A O 1
ATOM 535 N N . GLU A 1 68 ? 3.188 0.293 5.913 1.00 94.31 68 GLU A N 1
ATOM 536 C CA . GLU A 1 68 ? 3.839 0.330 7.239 1.00 94.31 68 GLU A CA 1
ATOM 537 C C . GLU A 1 68 ? 3.307 1.453 8.147 1.00 94.31 68 GLU A C 1
ATOM 539 O O . GLU A 1 68 ? 3.035 1.165 9.337 1.00 94.31 68 GLU A O 1
#